Protein AF-A0A352DU84-F1 (afdb_monomer_lite)

Foldseek 3Di:
DDDDDDDDDDDPPPPPDPDDDPPVPPPPDDDDPPDDDDPDPDPDCPVVVVVVVVVVVVVVVVVCVVCVCVVQVADPPDPVSRCVRCVVVVVVVCVVVVVPDDDDDDPDDDPDPPPDDD

pLDDT: mean 80.29, std 19.19, range [34.03, 98.31]

Sequence (118 aa):
MSRWPVVLALGLVVCAGDLGAWVMRPAHGEQLPGTARIDWPEADLSQRLMDGAHRFIDRKIAESEAQRGRAWSRDFSTPEAYVRSVAPNRERFRTIIGAVDDRLPPAMERYGVDADLP

Structure (mmCIF, N/CA/C/O backbone):
data_AF-A0A352DU84-F1
#
_entry.id   AF-A0A352DU84-F1
#
loop_
_atom_site.group_PDB
_atom_site.id
_atom_site.type_symbol
_atom_site.label_atom_id
_atom_site.label_alt_id
_atom_site.label_comp_id
_atom_site.label_asym_id
_atom_site.label_entity_id
_atom_site.label_seq_id
_atom_site.pdbx_PDB_ins_code
_atom_site.Cartn_x
_atom_site.Cartn_y
_atom_site.Cartn_z
_atom_site.occupancy
_atom_site.B_iso_or_equiv
_atom_site.auth_seq_id
_atom_site.auth_comp_id
_atom_site.auth_asym_id
_atom_site.auth_atom_id
_atom_site.pdbx_PDB_model_num
ATOM 1 N N . MET A 1 1 ? 44.827 -41.821 -90.991 1.00 37.09 1 MET A N 1
ATOM 2 C CA . MET A 1 1 ? 45.644 -40.629 -91.313 1.00 37.09 1 MET A CA 1
ATOM 3 C C . MET A 1 1 ? 45.272 -39.528 -90.323 1.00 37.09 1 MET A C 1
ATOM 5 O O . MET A 1 1 ? 44.083 -39.351 -90.120 1.00 37.09 1 MET A O 1
ATOM 9 N N . SER A 1 2 ? 46.281 -38.903 -89.688 1.00 42.50 2 SER A N 1
ATOM 10 C CA . SER A 1 2 ? 46.248 -37.822 -88.662 1.00 42.50 2 SER A CA 1
ATOM 11 C C . SER A 1 2 ? 45.419 -38.085 -87.396 1.00 42.50 2 SER A C 1
ATOM 13 O O . SER A 1 2 ? 44.205 -38.124 -87.464 1.00 42.50 2 SER A O 1
ATOM 15 N N . ARG A 1 3 ? 45.926 -38.290 -86.172 1.00 45.81 3 ARG A N 1
ATOM 16 C CA . ARG A 1 3 ? 47.195 -37.979 -85.483 1.00 45.81 3 ARG A CA 1
ATOM 17 C C . ARG A 1 3 ? 47.524 -36.476 -85.301 1.00 45.81 3 ARG A C 1
ATOM 19 O O . ARG A 1 3 ? 48.098 -35.887 -86.204 1.00 45.81 3 ARG A O 1
ATOM 26 N N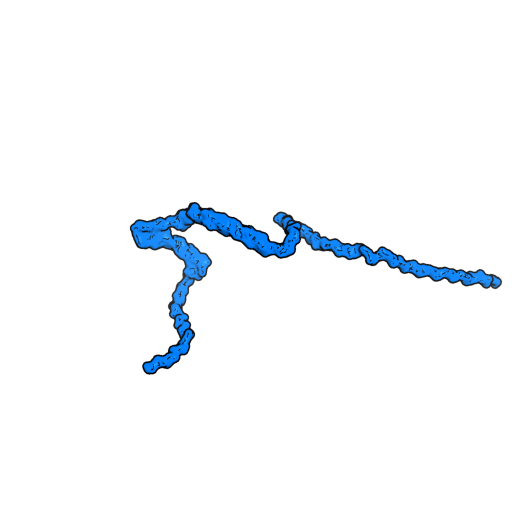 . TRP A 1 4 ? 47.279 -36.018 -84.050 1.00 34.03 4 TRP A N 1
ATOM 27 C CA . TRP A 1 4 ? 47.922 -34.964 -83.209 1.00 34.03 4 TRP A CA 1
ATOM 28 C C . TRP A 1 4 ? 47.078 -33.702 -82.905 1.00 34.03 4 TRP A C 1
ATOM 30 O O . TRP A 1 4 ? 46.317 -33.295 -83.776 1.00 34.03 4 TRP A O 1
ATOM 40 N N . PRO A 1 5 ? 47.275 -32.998 -81.759 1.00 56.53 5 PRO A N 1
ATOM 41 C CA . PRO A 1 5 ? 47.848 -33.402 -80.463 1.00 56.53 5 PRO A CA 1
ATOM 42 C C . PRO A 1 5 ? 47.052 -32.919 -79.219 1.00 56.53 5 PRO A C 1
ATOM 44 O O . PRO A 1 5 ? 46.147 -32.094 -79.274 1.00 56.53 5 PRO A O 1
ATOM 47 N N . VAL A 1 6 ? 47.475 -33.463 -78.076 1.00 50.97 6 VAL A N 1
ATOM 48 C CA . VAL A 1 6 ? 47.205 -33.053 -76.691 1.00 50.97 6 VAL A CA 1
ATOM 49 C C . VAL A 1 6 ? 47.368 -31.541 -76.484 1.00 50.97 6 VAL A C 1
ATOM 51 O O . VAL A 1 6 ? 48.425 -31.000 -76.798 1.00 50.97 6 VAL A O 1
ATOM 54 N N . VAL A 1 7 ? 46.387 -30.897 -75.841 1.00 52.25 7 VAL A N 1
ATOM 55 C CA . VAL A 1 7 ? 46.609 -29.679 -75.047 1.00 52.25 7 VAL A CA 1
ATOM 56 C C . VAL A 1 7 ? 45.924 -29.846 -73.692 1.00 52.25 7 VAL A C 1
ATOM 58 O O . VAL A 1 7 ? 44.704 -29.931 -73.582 1.00 52.25 7 VAL A O 1
ATOM 61 N N . LEU A 1 8 ? 46.769 -29.934 -72.669 1.00 43.09 8 LEU A N 1
ATOM 62 C CA . LEU A 1 8 ? 46.458 -29.764 -71.258 1.00 43.09 8 LEU A CA 1
ATOM 63 C C . LEU A 1 8 ? 45.923 -28.348 -71.007 1.00 43.09 8 LEU A C 1
ATOM 65 O O . LEU A 1 8 ? 46.601 -27.381 -71.339 1.00 43.09 8 LEU A O 1
ATOM 69 N N . ALA A 1 9 ? 44.786 -28.224 -70.327 1.00 38.41 9 ALA A N 1
ATOM 70 C CA . ALA A 1 9 ? 44.488 -27.044 -69.521 1.00 38.41 9 ALA A CA 1
ATOM 71 C C . ALA A 1 9 ? 43.588 -27.444 -68.348 1.00 38.41 9 ALA A C 1
ATOM 73 O O . ALA A 1 9 ? 42.365 -27.518 -68.435 1.00 38.41 9 ALA A O 1
ATOM 74 N N . LEU A 1 10 ? 44.272 -27.757 -67.253 1.00 45.09 10 LEU A N 1
ATOM 75 C CA . LEU A 1 10 ? 43.769 -27.809 -65.892 1.00 45.09 10 LEU A CA 1
ATOM 76 C C . LEU A 1 10 ? 43.044 -26.487 -65.573 1.00 45.09 10 LEU A C 1
ATOM 78 O O . LEU A 1 10 ? 43.623 -25.417 -65.744 1.00 45.09 10 LEU A O 1
ATOM 82 N N . GLY A 1 11 ? 41.802 -26.554 -65.101 1.00 38.47 11 GLY A N 1
ATOM 83 C CA . GLY A 1 11 ? 41.018 -25.367 -64.758 1.00 38.47 11 GLY A CA 1
ATOM 84 C C . GLY A 1 11 ? 39.901 -25.677 -63.770 1.00 38.47 11 GLY A C 1
ATOM 85 O O . GLY A 1 11 ? 38.736 -25.427 -64.053 1.00 38.47 11 GLY A O 1
ATOM 86 N N . LEU A 1 12 ? 40.249 -26.267 -62.624 1.00 41.47 12 LEU A N 1
ATOM 87 C CA . LEU A 1 12 ? 39.358 -26.376 -61.470 1.00 41.47 12 LEU A CA 1
ATOM 88 C C . LEU A 1 12 ? 39.179 -24.970 -60.868 1.00 41.47 12 LEU A C 1
ATOM 90 O O . LEU A 1 12 ? 39.981 -24.535 -60.044 1.00 41.47 12 LEU A O 1
ATOM 94 N N . VAL A 1 13 ? 38.146 -24.242 -61.295 1.00 47.47 13 VAL A N 1
ATOM 95 C CA . VAL A 1 13 ? 37.713 -23.010 -60.623 1.00 47.47 13 VAL A CA 1
ATOM 96 C C . VAL A 1 13 ? 36.929 -23.415 -59.376 1.00 47.47 13 VAL A C 1
ATOM 98 O O . VAL A 1 13 ? 35.725 -23.652 -59.419 1.00 47.47 13 VAL A O 1
ATOM 101 N N . VAL A 1 14 ? 37.634 -23.530 -58.252 1.00 49.56 14 VAL A N 1
ATOM 102 C CA . VAL A 1 14 ? 37.017 -23.446 -56.925 1.00 49.56 14 VAL A CA 1
ATOM 103 C C . VAL A 1 14 ? 36.780 -21.962 -56.666 1.00 49.56 14 VAL A C 1
ATOM 105 O O . VAL A 1 14 ? 37.717 -21.226 -56.362 1.00 49.56 14 VAL A O 1
ATOM 108 N N . CYS A 1 15 ? 35.535 -21.507 -56.808 1.00 38.09 15 CYS A N 1
ATOM 109 C CA . CYS A 1 15 ? 35.116 -20.206 -56.293 1.00 38.09 15 CYS A CA 1
ATOM 110 C C . CYS A 1 15 ? 35.135 -20.255 -54.758 1.00 38.09 15 CYS A C 1
ATOM 112 O O . CYS A 1 15 ? 34.126 -20.510 -54.107 1.00 38.09 15 CYS A O 1
ATOM 114 N N . ALA A 1 16 ? 36.309 -20.033 -54.172 1.00 55.62 16 ALA A N 1
ATOM 115 C CA . ALA A 1 16 ? 36.442 -19.622 -52.786 1.00 55.62 16 ALA A CA 1
ATOM 116 C C . ALA A 1 16 ? 36.051 -18.138 -52.702 1.00 55.62 16 ALA A C 1
ATOM 118 O O . ALA A 1 16 ? 36.860 -17.262 -52.997 1.00 55.62 16 ALA A O 1
ATOM 119 N N . GLY A 1 17 ? 34.791 -17.862 -52.359 1.00 49.97 17 GLY A N 1
ATOM 120 C CA . GLY A 1 17 ? 34.292 -16.489 -52.223 1.00 49.97 17 GLY A CA 1
ATOM 121 C C . GLY A 1 17 ? 33.110 -16.284 -51.274 1.00 49.97 17 GLY A C 1
ATOM 122 O O . GLY A 1 17 ? 32.776 -15.138 -51.010 1.00 49.97 17 GLY A O 1
ATOM 123 N N . ASP A 1 18 ? 32.518 -17.340 -50.707 1.00 55.88 18 ASP A N 1
ATOM 124 C CA . ASP A 1 18 ? 31.298 -17.236 -49.883 1.00 55.88 18 ASP A CA 1
ATOM 125 C C . ASP A 1 18 ? 31.523 -17.543 -48.393 1.00 55.88 18 ASP A C 1
ATOM 127 O O . ASP A 1 18 ? 30.712 -18.196 -47.741 1.00 55.88 18 ASP A O 1
ATOM 131 N N . LEU A 1 19 ? 32.630 -17.072 -47.811 1.00 54.81 19 LEU A N 1
ATOM 132 C CA . LEU A 1 19 ? 32.949 -17.315 -46.392 1.00 54.81 19 LEU A CA 1
ATOM 133 C C . LEU A 1 19 ? 33.097 -16.029 -45.566 1.00 54.81 19 LEU A C 1
ATOM 135 O O . LEU A 1 19 ? 33.913 -15.972 -44.651 1.00 54.81 19 LEU A O 1
ATOM 139 N N . GLY A 1 20 ? 32.325 -14.985 -45.880 1.00 52.00 20 GLY A N 1
ATOM 140 C CA . GLY A 1 20 ? 32.447 -13.689 -45.195 1.00 52.00 20 GLY A CA 1
ATOM 141 C C . GLY A 1 20 ? 31.163 -13.056 -44.662 1.00 52.00 20 GLY A C 1
ATOM 142 O O . GLY A 1 20 ? 31.250 -12.006 -44.036 1.00 52.00 20 GLY A O 1
ATOM 143 N N . ALA A 1 21 ? 29.979 -13.632 -44.901 1.00 54.12 21 ALA A N 1
ATOM 144 C CA . ALA A 1 21 ? 28.731 -12.926 -44.597 1.00 54.12 21 ALA A CA 1
ATOM 145 C C . ALA A 1 21 ? 27.557 -13.816 -44.164 1.00 54.12 21 ALA A C 1
ATOM 147 O O . ALA A 1 21 ? 26.400 -13.451 -44.368 1.00 54.12 21 ALA A O 1
ATOM 148 N N . TRP A 1 22 ? 27.815 -14.906 -43.435 1.00 52.53 22 TRP A N 1
ATOM 149 C CA . TRP A 1 22 ? 26.846 -15.326 -42.414 1.00 52.53 22 TRP A CA 1
ATOM 150 C C . TRP A 1 22 ? 26.925 -14.334 -41.252 1.00 52.53 22 TRP A C 1
ATOM 152 O O . TRP A 1 22 ? 27.356 -14.653 -40.147 1.00 52.53 22 TRP A O 1
ATOM 162 N N . VAL A 1 23 ? 26.533 -13.086 -41.517 1.00 58.88 23 VAL A N 1
ATOM 163 C CA . VAL A 1 23 ? 26.100 -12.191 -40.455 1.00 58.88 23 VAL A CA 1
ATOM 164 C C . VAL A 1 23 ? 24.919 -12.916 -39.832 1.00 58.88 23 VAL A C 1
ATOM 166 O O . VAL A 1 23 ? 23.863 -13.043 -40.452 1.00 58.88 23 VAL A O 1
ATOM 169 N N . MET A 1 24 ? 25.119 -13.452 -38.629 1.00 57.75 24 MET A N 1
ATOM 170 C CA . MET A 1 24 ? 24.029 -13.817 -37.737 1.00 57.75 24 MET A CA 1
ATOM 171 C C . MET A 1 24 ? 23.188 -12.557 -37.555 1.00 57.75 24 MET A C 1
ATOM 173 O O . MET A 1 24 ? 23.476 -11.708 -36.715 1.00 57.75 24 MET A O 1
ATOM 177 N N . ARG A 1 25 ? 22.184 -12.381 -38.416 1.00 56.03 25 ARG A N 1
ATOM 178 C CA . ARG A 1 25 ? 21.179 -11.348 -38.240 1.00 56.03 25 ARG A CA 1
ATOM 179 C C . ARG A 1 25 ? 20.387 -11.794 -37.019 1.00 56.03 25 ARG A C 1
ATOM 181 O O . ARG A 1 25 ? 19.778 -12.863 -37.093 1.00 56.03 25 ARG A O 1
ATOM 188 N N . PRO A 1 26 ? 20.421 -11.058 -35.895 1.00 62.03 26 PRO A N 1
ATOM 189 C CA . PRO A 1 26 ? 19.674 -11.470 -34.724 1.00 62.03 26 PRO A CA 1
ATOM 190 C C . PRO A 1 26 ? 18.207 -11.591 -35.136 1.00 62.03 26 PRO A C 1
ATOM 192 O O . PRO A 1 26 ? 17.616 -10.646 -35.664 1.00 62.03 26 PRO A O 1
ATOM 195 N N . ALA A 1 27 ? 17.649 -12.790 -34.974 1.00 60.28 27 ALA A N 1
ATOM 196 C CA . ALA A 1 27 ? 16.245 -13.045 -35.228 1.00 60.28 27 ALA A CA 1
ATOM 197 C C . ALA A 1 27 ? 15.447 -12.293 -34.161 1.00 60.28 27 ALA A C 1
ATOM 199 O O . ALA A 1 27 ? 15.221 -12.777 -33.055 1.00 60.28 27 ALA A O 1
ATOM 200 N N . HIS A 1 28 ? 15.074 -11.057 -34.466 1.00 66.19 28 HIS A N 1
ATOM 201 C CA . HIS A 1 28 ? 14.069 -10.352 -33.697 1.00 66.19 28 HIS A CA 1
ATOM 202 C C . HIS A 1 28 ? 12.728 -10.907 -34.162 1.00 66.19 28 HIS A C 1
ATOM 204 O O . HIS A 1 28 ? 12.288 -10.602 -35.268 1.00 66.19 28 HIS A O 1
ATOM 210 N N . GLY A 1 29 ? 12.149 -11.805 -33.358 1.00 70.25 29 GLY A N 1
ATOM 211 C CA . GLY A 1 29 ? 10.799 -12.311 -33.588 1.00 70.25 29 GLY A CA 1
ATOM 212 C C . GLY A 1 29 ? 9.810 -11.157 -33.765 1.00 70.25 29 GLY A C 1
ATOM 213 O O . GLY A 1 29 ? 10.040 -10.051 -33.267 1.00 70.25 29 GLY A O 1
ATOM 214 N N . GLU A 1 30 ? 8.739 -11.410 -34.511 1.00 77.56 30 GLU A N 1
ATOM 215 C CA . GLU A 1 30 ? 7.669 -10.440 -34.744 1.00 77.56 30 GLU A CA 1
ATOM 216 C C . GLU A 1 30 ? 7.163 -9.882 -33.401 1.00 77.56 30 GLU A C 1
ATOM 218 O O . GLU A 1 30 ? 6.914 -10.637 -32.458 1.00 77.56 30 GLU A O 1
ATOM 223 N N . GLN A 1 31 ? 7.099 -8.551 -33.275 1.00 82.94 31 GLN A N 1
ATOM 224 C CA . GLN A 1 31 ? 6.683 -7.902 -32.030 1.00 82.94 31 GLN A CA 1
ATOM 225 C C . GLN A 1 31 ? 5.230 -8.266 -31.722 1.00 82.94 31 GLN A C 1
ATOM 227 O O . GLN A 1 31 ? 4.362 -8.171 -32.589 1.00 82.94 31 GLN A O 1
ATOM 232 N N . LEU A 1 32 ? 4.953 -8.646 -30.473 1.00 87.38 32 LEU A N 1
ATOM 233 C CA . LEU A 1 32 ? 3.585 -8.919 -30.049 1.00 87.38 32 LEU A CA 1
ATOM 234 C C . LEU A 1 32 ? 2.770 -7.613 -30.070 1.00 87.38 32 LEU A C 1
ATOM 236 O O . LEU A 1 32 ? 3.281 -6.578 -29.619 1.00 87.38 32 LEU A O 1
ATOM 240 N N . PRO A 1 33 ? 1.507 -7.633 -30.539 1.00 90.50 33 PRO A N 1
ATOM 241 C CA . PRO A 1 33 ? 0.653 -6.452 -30.527 1.00 90.50 33 PRO A CA 1
ATOM 242 C C . PRO A 1 33 ? 0.574 -5.819 -29.132 1.00 90.50 33 PRO A C 1
ATOM 244 O O . PRO A 1 33 ? 0.330 -6.505 -28.141 1.00 90.50 33 PRO A O 1
ATOM 247 N N . GLY A 1 34 ? 0.785 -4.503 -29.051 1.00 91.12 34 GLY A N 1
ATOM 248 C CA . GLY A 1 34 ? 0.746 -3.760 -27.786 1.00 91.12 34 GLY A CA 1
ATOM 249 C C . GLY A 1 34 ? 2.007 -3.877 -26.922 1.00 91.12 34 GLY A C 1
ATOM 250 O O . GLY A 1 34 ? 1.990 -3.437 -25.775 1.00 91.12 34 GLY A O 1
ATOM 251 N N . THR A 1 35 ? 3.096 -4.442 -27.448 1.00 91.56 35 THR A N 1
ATOM 252 C CA . THR A 1 35 ? 4.389 -4.504 -26.752 1.00 91.56 35 THR A CA 1
ATOM 253 C C . THR A 1 35 ? 5.442 -3.646 -27.446 1.00 91.56 35 THR A C 1
ATOM 255 O O . THR A 1 35 ? 5.355 -3.380 -28.642 1.00 91.56 35 THR A O 1
ATOM 258 N N . ALA A 1 36 ? 6.442 -3.209 -26.683 1.00 88.69 36 ALA A N 1
ATOM 259 C CA . ALA A 1 36 ? 7.632 -2.554 -27.205 1.00 88.69 36 ALA A CA 1
ATOM 260 C C . ALA A 1 36 ? 8.860 -3.357 -26.785 1.00 88.69 36 ALA A C 1
ATOM 262 O O . ALA A 1 36 ? 8.916 -3.918 -25.687 1.00 88.69 36 ALA A O 1
ATOM 263 N N . ARG A 1 37 ? 9.857 -3.407 -27.665 1.00 85.75 37 ARG A N 1
ATOM 264 C CA . ARG A 1 37 ? 11.143 -4.008 -27.332 1.00 85.75 37 ARG A CA 1
ATOM 265 C C . ARG A 1 37 ? 11.836 -3.176 -26.250 1.00 85.75 37 ARG A C 1
ATOM 267 O O . ARG A 1 37 ? 11.879 -1.957 -26.353 1.00 85.75 37 ARG A O 1
ATOM 274 N N . ILE A 1 38 ? 12.427 -3.847 -25.263 1.00 88.12 38 ILE A N 1
ATOM 275 C CA . ILE A 1 38 ? 13.337 -3.210 -24.307 1.00 88.12 38 ILE A CA 1
ATOM 276 C C . ILE A 1 38 ? 14.674 -2.979 -25.022 1.00 88.12 38 ILE A C 1
ATOM 278 O O . ILE A 1 38 ? 15.329 -3.932 -25.445 1.00 88.12 38 ILE A O 1
ATOM 282 N N . ASP A 1 39 ? 15.042 -1.716 -25.201 1.00 86.94 39 ASP A N 1
ATOM 283 C CA . ASP A 1 39 ? 16.233 -1.242 -25.920 1.00 86.94 39 ASP A CA 1
ATOM 284 C C . ASP A 1 39 ? 17.247 -0.549 -24.994 1.00 86.94 39 ASP A C 1
ATOM 286 O O . ASP A 1 39 ? 18.117 0.199 -25.436 1.00 86.94 39 ASP A O 1
ATOM 290 N N . TRP A 1 40 ? 17.127 -0.794 -23.692 1.00 87.75 40 TRP A N 1
ATOM 291 C CA . TRP A 1 40 ? 17.934 -0.144 -22.669 1.00 87.75 40 TRP A CA 1
ATOM 292 C C . TRP A 1 40 ? 19.389 -0.636 -22.690 1.00 87.75 40 TRP A C 1
ATOM 294 O O . TRP A 1 40 ? 19.631 -1.807 -22.994 1.00 87.75 40 TRP A O 1
ATOM 304 N N . PRO A 1 41 ? 20.362 0.243 -22.383 1.00 87.12 41 PRO A N 1
ATOM 305 C CA . PRO A 1 41 ? 21.780 -0.089 -22.491 1.00 87.12 41 PRO A CA 1
ATOM 306 C C . PRO A 1 41 ? 22.252 -1.075 -21.414 1.00 87.12 41 PRO A C 1
ATOM 308 O O . PRO A 1 41 ? 23.245 -1.773 -21.621 1.00 87.12 41 PRO A O 1
ATOM 311 N N . GLU A 1 42 ? 21.570 -1.147 -20.270 1.00 87.44 42 GLU A N 1
ATOM 312 C CA . GLU A 1 42 ? 21.909 -2.063 -19.186 1.00 87.44 42 GLU A CA 1
ATOM 313 C C . GLU A 1 42 ? 21.392 -3.483 -19.460 1.00 87.44 42 GLU A C 1
ATOM 315 O O . GLU A 1 42 ? 20.210 -3.694 -19.730 1.00 87.44 42 GLU A O 1
ATOM 320 N N . ALA A 1 43 ? 22.269 -4.482 -19.320 1.00 80.38 43 ALA A N 1
ATOM 321 C CA . ALA A 1 43 ? 21.866 -5.888 -19.371 1.00 80.38 43 ALA A CA 1
ATOM 322 C C . ALA A 1 43 ? 21.171 -6.342 -18.073 1.00 80.38 43 ALA A C 1
ATOM 324 O O . ALA A 1 43 ? 20.265 -7.173 -18.114 1.00 80.38 43 ALA A O 1
ATOM 325 N N . ASP A 1 44 ? 21.584 -5.793 -16.926 1.00 92.00 44 ASP A N 1
ATOM 326 C CA . ASP A 1 44 ? 20.937 -6.033 -15.638 1.00 92.00 44 ASP A CA 1
ATOM 327 C C . ASP A 1 44 ? 19.923 -4.925 -15.334 1.00 92.00 44 ASP A C 1
ATOM 329 O O . ASP A 1 44 ? 20.274 -3.767 -15.110 1.00 92.00 44 ASP A O 1
ATOM 333 N N . LEU A 1 45 ? 18.647 -5.303 -15.306 1.00 92.44 45 LEU A N 1
ATOM 334 C CA . LEU A 1 45 ? 17.528 -4.398 -15.051 1.00 92.44 45 LEU A CA 1
ATOM 335 C C . LEU A 1 45 ? 17.101 -4.365 -13.577 1.00 92.44 45 LEU A C 1
ATOM 337 O O . LEU A 1 45 ? 16.164 -3.637 -13.235 1.00 92.44 45 LEU A O 1
ATOM 341 N N . SER A 1 46 ? 17.757 -5.140 -12.707 1.00 94.56 46 SER A N 1
ATOM 342 C CA . SER A 1 46 ? 17.371 -5.310 -11.302 1.00 94.56 46 SER A CA 1
ATOM 343 C C . SER A 1 46 ? 17.322 -3.979 -10.551 1.00 94.56 46 SER A C 1
ATOM 345 O O . SER A 1 46 ? 16.317 -3.677 -9.908 1.00 94.56 46 SER A O 1
ATOM 347 N N . GLN A 1 47 ? 18.351 -3.141 -10.704 1.00 93.88 47 GLN A N 1
ATOM 348 C CA . GLN A 1 47 ? 18.425 -1.830 -10.054 1.00 93.88 47 GLN A CA 1
ATOM 349 C C . GLN A 1 47 ? 17.289 -0.921 -10.508 1.00 93.88 47 GLN A C 1
ATOM 351 O O . GLN A 1 47 ? 16.564 -0.364 -9.688 1.00 93.88 47 GLN A O 1
ATOM 356 N N . ARG A 1 48 ? 17.046 -0.847 -11.819 1.00 93.06 48 ARG A N 1
ATOM 357 C CA . ARG A 1 48 ? 15.985 0.003 -12.362 1.00 93.06 48 ARG A CA 1
ATOM 358 C C . ARG A 1 48 ? 14.598 -0.435 -11.900 1.00 93.06 48 ARG A C 1
ATOM 360 O O . ARG A 1 48 ? 13.747 0.411 -11.609 1.00 93.06 48 ARG A O 1
ATOM 367 N N . LEU A 1 49 ? 14.367 -1.747 -11.839 1.00 94.31 49 LEU A N 1
ATOM 368 C CA . LEU A 1 49 ? 13.133 -2.311 -11.304 1.00 94.31 49 LEU A CA 1
ATOM 369 C C . LEU A 1 49 ? 12.963 -1.932 -9.830 1.00 94.31 49 LEU A C 1
ATOM 371 O O . LEU A 1 49 ? 11.891 -1.461 -9.449 1.00 94.31 49 LEU A O 1
ATOM 375 N N . MET A 1 50 ? 14.014 -2.089 -9.023 1.00 96.81 50 MET A N 1
ATOM 376 C CA . MET A 1 50 ? 13.981 -1.766 -7.597 1.00 96.81 50 MET A CA 1
ATOM 377 C C . MET A 1 50 ? 13.776 -0.272 -7.346 1.00 96.81 50 MET A C 1
ATOM 379 O O . MET A 1 50 ? 12.969 0.086 -6.490 1.00 96.81 50 MET A O 1
ATOM 383 N N . ASP A 1 51 ? 14.406 0.606 -8.121 1.00 96.75 51 ASP A N 1
ATOM 384 C CA . ASP A 1 51 ? 14.181 2.053 -8.041 1.00 96.75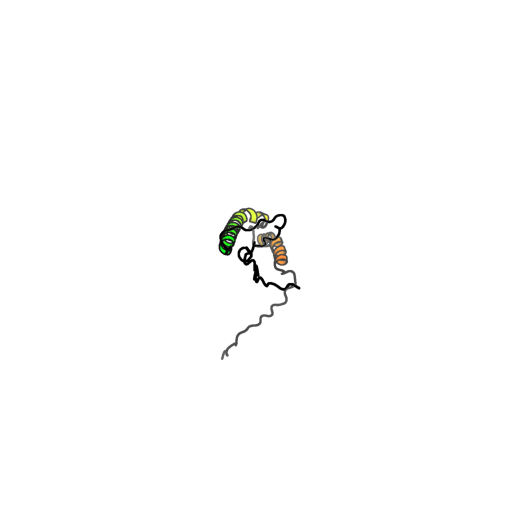 51 ASP A CA 1
ATOM 385 C C . ASP A 1 51 ? 12.728 2.415 -8.370 1.00 96.75 51 ASP A C 1
ATOM 387 O O . ASP A 1 51 ? 12.108 3.261 -7.720 1.00 96.75 51 ASP A O 1
ATOM 391 N N . GLY A 1 52 ? 12.163 1.773 -9.397 1.00 96.56 52 GLY A N 1
ATOM 392 C CA . GLY A 1 52 ? 10.756 1.925 -9.757 1.00 96.56 52 GLY A CA 1
ATOM 393 C C . GLY A 1 52 ? 9.820 1.443 -8.650 1.00 96.56 52 GLY A C 1
ATOM 394 O O . GLY A 1 52 ? 8.861 2.142 -8.316 1.00 96.56 52 GLY A O 1
ATOM 395 N N . ALA A 1 53 ? 10.119 0.285 -8.059 1.00 98.00 53 ALA A N 1
ATOM 396 C CA . ALA A 1 53 ? 9.352 -0.295 -6.965 1.00 98.00 53 ALA A CA 1
ATOM 397 C C . ALA A 1 53 ? 9.369 0.606 -5.722 1.00 98.00 53 ALA A C 1
ATOM 399 O O . ALA A 1 53 ? 8.299 0.897 -5.189 1.00 98.00 53 ALA A O 1
ATOM 400 N N . HIS A 1 54 ? 10.535 1.122 -5.317 1.00 98.31 54 HIS A N 1
ATOM 401 C CA . HIS A 1 54 ? 10.646 2.066 -4.199 1.00 98.31 54 HIS A CA 1
ATOM 402 C C . HIS A 1 54 ? 9.791 3.311 -4.434 1.00 98.31 54 HIS A C 1
ATOM 404 O O . HIS A 1 54 ? 8.884 3.582 -3.651 1.00 98.31 54 HIS A O 1
ATOM 410 N N . ARG A 1 55 ? 9.971 4.002 -5.572 1.00 98.31 55 ARG A N 1
ATOM 411 C CA . ARG A 1 55 ? 9.169 5.198 -5.896 1.00 98.31 55 ARG A CA 1
ATOM 412 C C . ARG A 1 55 ? 7.668 4.914 -5.907 1.00 98.31 55 ARG A C 1
ATOM 414 O O . ARG A 1 55 ? 6.867 5.758 -5.504 1.00 98.31 55 ARG A O 1
ATOM 421 N N . PHE A 1 56 ? 7.268 3.748 -6.413 1.00 97.81 56 PHE A N 1
ATOM 422 C CA . PHE A 1 56 ? 5.869 3.342 -6.416 1.00 97.81 56 PHE A CA 1
ATOM 423 C C . PHE A 1 56 ? 5.333 3.153 -4.992 1.00 97.81 56 PHE A C 1
ATOM 425 O O . PHE A 1 56 ? 4.267 3.686 -4.678 1.00 97.81 56 PHE A O 1
ATOM 432 N N . ILE A 1 57 ? 6.059 2.421 -4.145 1.00 97.69 57 ILE A N 1
ATOM 433 C CA . ILE A 1 57 ? 5.655 2.139 -2.766 1.00 97.69 57 ILE A CA 1
ATOM 434 C C . ILE A 1 57 ? 5.635 3.414 -1.924 1.00 97.69 57 ILE A C 1
ATOM 436 O O . ILE A 1 57 ? 4.633 3.647 -1.253 1.00 97.69 57 ILE A O 1
ATOM 440 N N . ASP A 1 58 ? 6.641 4.279 -2.027 1.00 97.81 58 ASP A N 1
ATOM 441 C CA . ASP A 1 58 ? 6.684 5.556 -1.302 1.00 97.81 58 ASP A CA 1
ATOM 442 C C . ASP A 1 58 ? 5.457 6.414 -1.612 1.00 97.81 58 ASP A C 1
ATOM 444 O O . ASP A 1 58 ? 4.766 6.904 -0.714 1.00 97.81 58 ASP A O 1
ATOM 448 N N . ARG A 1 59 ? 5.105 6.519 -2.899 1.00 97.81 59 ARG A N 1
ATOM 449 C CA . ARG A 1 59 ? 3.884 7.208 -3.320 1.00 97.81 59 ARG A CA 1
ATOM 450 C C . ARG A 1 59 ? 2.633 6.550 -2.738 1.00 97.81 59 ARG A C 1
ATOM 452 O O . ARG A 1 59 ? 1.734 7.252 -2.285 1.00 97.81 59 ARG A O 1
ATOM 459 N N . LYS A 1 60 ? 2.552 5.217 -2.739 1.00 96.50 60 LYS A N 1
ATOM 460 C CA . LYS A 1 60 ? 1.399 4.493 -2.180 1.00 96.50 60 LYS A CA 1
ATOM 461 C C . LYS A 1 60 ? 1.278 4.653 -0.667 1.00 96.50 60 LYS A C 1
ATOM 463 O O . LYS A 1 60 ? 0.157 4.740 -0.170 1.00 96.50 60 LYS A O 1
ATOM 468 N N . ILE A 1 61 ? 2.396 4.730 0.049 1.00 95.81 61 ILE A N 1
ATOM 469 C CA . ILE A 1 61 ? 2.428 5.016 1.485 1.00 95.81 61 ILE A CA 1
ATOM 470 C C . ILE A 1 61 ? 1.892 6.426 1.742 1.00 95.81 61 ILE A C 1
ATOM 472 O O . ILE A 1 61 ? 0.972 6.571 2.545 1.00 95.81 61 ILE A O 1
ATOM 476 N N . ALA A 1 62 ? 2.375 7.433 1.009 1.00 95.94 62 ALA A N 1
ATOM 477 C CA . ALA A 1 62 ? 1.882 8.807 1.133 1.00 95.94 62 ALA A CA 1
ATOM 478 C C . ALA A 1 62 ? 0.379 8.922 0.802 1.00 95.94 62 ALA A C 1
ATOM 480 O O . ALA A 1 62 ? -0.390 9.538 1.536 1.00 95.94 62 ALA A O 1
ATOM 481 N N . GLU A 1 63 ? -0.077 8.263 -0.268 1.00 95.38 63 GLU A N 1
ATOM 482 C CA . GLU A 1 63 ? -1.495 8.204 -0.655 1.00 95.38 63 GLU A CA 1
ATOM 483 C C . GLU A 1 63 ? -2.378 7.485 0.394 1.00 95.38 63 GLU A C 1
ATOM 485 O O . GLU A 1 63 ? -3.581 7.754 0.484 1.00 95.38 63 GLU A O 1
ATOM 490 N N . SER A 1 64 ? -1.807 6.564 1.181 1.00 94.12 64 SER A N 1
ATOM 491 C CA . SER A 1 64 ? -2.537 5.710 2.129 1.00 94.12 64 SER A CA 1
ATOM 492 C C . SER A 1 64 ? -3.224 6.506 3.233 1.00 94.12 64 SER A C 1
ATOM 494 O O . SER A 1 64 ? -4.343 6.166 3.615 1.00 94.12 64 SER A O 1
ATOM 496 N N . GLU A 1 65 ? -2.606 7.575 3.738 1.00 90.19 65 GLU A N 1
ATOM 497 C CA . GLU A 1 65 ? -3.159 8.371 4.841 1.00 90.19 65 GLU A CA 1
ATOM 498 C C . GLU A 1 65 ? -4.533 8.952 4.493 1.00 90.19 65 GLU A C 1
ATOM 500 O O . GLU A 1 65 ? -5.508 8.730 5.216 1.00 90.19 65 GLU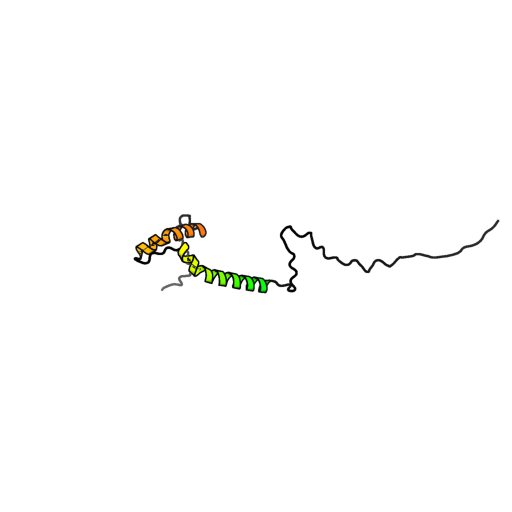 A O 1
ATOM 505 N N . ALA A 1 66 ? -4.635 9.599 3.330 1.00 90.69 66 ALA A N 1
ATOM 506 C CA . ALA A 1 66 ? -5.878 10.186 2.839 1.00 90.69 66 ALA A CA 1
ATOM 507 C C . ALA A 1 66 ? -6.937 9.126 2.484 1.00 90.69 66 ALA A C 1
ATOM 509 O O . ALA A 1 66 ? -8.141 9.372 2.584 1.00 90.69 66 ALA A O 1
ATOM 510 N N . GLN A 1 67 ? -6.511 7.934 2.058 1.00 91.25 67 GLN A N 1
ATOM 511 C CA . GLN A 1 67 ? -7.423 6.875 1.622 1.00 91.25 67 GLN A CA 1
ATOM 512 C C . GLN A 1 67 ? -7.909 5.989 2.773 1.00 91.25 67 GLN A C 1
ATOM 514 O O . GLN A 1 67 ? -9.013 5.443 2.693 1.00 91.25 67 GLN A O 1
ATOM 519 N N . ARG A 1 68 ? -7.137 5.863 3.862 1.00 89.06 68 ARG A N 1
ATOM 520 C CA . ARG A 1 68 ? -7.422 4.932 4.966 1.00 89.06 68 ARG A CA 1
ATOM 521 C C . ARG A 1 68 ? -8.795 5.169 5.583 1.00 89.06 68 ARG A C 1
ATOM 523 O O . ARG A 1 68 ? -9.492 4.200 5.872 1.00 89.06 68 ARG A O 1
ATOM 530 N N . GLY A 1 69 ? -9.205 6.431 5.729 1.00 87.56 69 GLY A N 1
ATOM 531 C CA . GLY A 1 69 ? -10.509 6.797 6.295 1.00 87.56 69 GLY A CA 1
ATOM 532 C C . GLY A 1 69 ? -11.703 6.203 5.540 1.00 87.56 69 GLY A C 1
ATOM 533 O O . GLY A 1 69 ? -12.708 5.881 6.162 1.00 87.56 69 GLY A O 1
ATOM 534 N N . ARG A 1 70 ? -11.571 5.956 4.227 1.00 88.25 70 ARG A N 1
ATOM 535 C CA . ARG A 1 70 ? -12.634 5.348 3.403 1.00 88.25 70 ARG A CA 1
ATOM 536 C C . ARG A 1 70 ? -12.904 3.891 3.770 1.00 88.25 70 ARG A C 1
ATOM 538 O O . ARG A 1 70 ? -14.028 3.427 3.639 1.00 88.25 70 ARG A O 1
ATOM 545 N N . ALA A 1 71 ? -11.867 3.174 4.195 1.00 85.31 71 ALA A N 1
ATOM 546 C CA . ALA A 1 71 ? -11.958 1.767 4.563 1.00 85.31 71 ALA A CA 1
ATOM 547 C C . ALA A 1 71 ? -12.045 1.558 6.082 1.00 85.31 71 ALA A C 1
ATOM 549 O O . ALA A 1 71 ? -12.479 0.502 6.518 1.00 85.31 71 ALA A O 1
ATOM 550 N N . TRP A 1 72 ? -11.638 2.533 6.901 1.00 90.31 72 TRP A N 1
ATOM 551 C CA . TRP A 1 72 ? -11.516 2.395 8.357 1.00 90.31 72 TRP A CA 1
ATOM 552 C C . TRP A 1 72 ? -12.300 3.473 9.114 1.00 90.31 72 TRP A C 1
ATOM 554 O O . TRP A 1 72 ? -11.709 4.395 9.685 1.00 90.31 72 TRP A O 1
ATOM 564 N N . SER A 1 73 ? -13.624 3.308 9.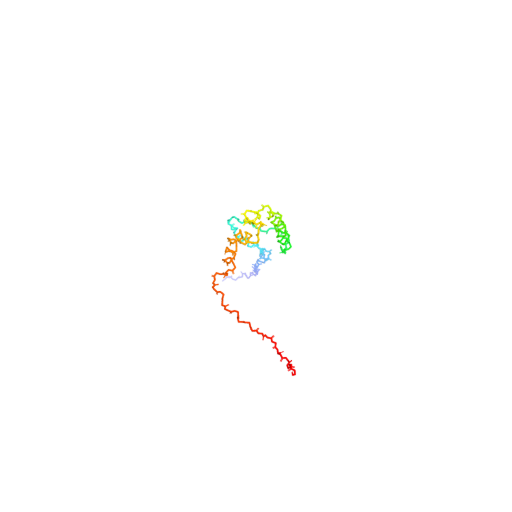176 1.00 89.81 73 SER A N 1
ATOM 565 C CA . SER A 1 73 ? -14.537 4.153 9.961 1.00 89.81 73 SER A CA 1
ATOM 566 C C . SER A 1 73 ? -14.486 3.812 11.456 1.00 89.81 73 SER A C 1
ATOM 568 O O . SER A 1 73 ? -15.443 3.289 12.014 1.00 89.81 73 SER A O 1
ATOM 570 N N . ARG A 1 74 ? -13.337 4.055 12.090 1.00 93.25 74 ARG A N 1
ATOM 571 C CA . ARG A 1 74 ? -13.069 3.698 13.491 1.00 93.25 74 ARG A CA 1
ATOM 572 C C . ARG A 1 74 ? -13.776 4.653 14.449 1.00 93.25 74 ARG A C 1
ATOM 574 O O . ARG A 1 74 ? -13.541 5.857 14.389 1.00 93.25 74 ARG A O 1
ATOM 581 N N . ASP A 1 75 ? -14.570 4.097 15.353 1.00 95.81 75 ASP A N 1
ATOM 582 C CA . ASP A 1 75 ? -15.164 4.826 16.471 1.00 95.81 75 ASP A CA 1
ATOM 583 C C . ASP A 1 75 ? -14.260 4.689 17.703 1.00 95.81 75 ASP A C 1
ATOM 585 O O . ASP A 1 75 ? -13.976 3.580 18.146 1.00 95.81 75 ASP A O 1
ATOM 589 N N . PHE A 1 76 ? -13.771 5.809 18.233 1.00 96.25 76 PHE A N 1
ATOM 590 C CA . PHE A 1 76 ? -12.869 5.842 19.391 1.00 96.25 76 PHE A CA 1
ATOM 591 C C . PHE A 1 76 ? -13.563 6.267 20.693 1.00 96.25 76 PHE A C 1
ATOM 593 O O . PHE A 1 76 ? -12.881 6.521 21.682 1.00 96.25 76 PHE A O 1
ATOM 600 N N . SER A 1 77 ? -14.895 6.367 20.708 1.00 97.56 77 SER A N 1
ATOM 601 C CA . SER A 1 77 ? -15.656 6.806 21.886 1.00 97.56 77 SER A CA 1
ATOM 602 C C . SER A 1 77 ? -15.541 5.837 23.066 1.00 97.56 77 SER A C 1
ATOM 604 O O . SER A 1 77 ? -15.352 6.277 24.198 1.00 97.56 77 SER A O 1
ATOM 606 N N . THR A 1 78 ? -15.609 4.526 22.810 1.00 98.00 78 THR A N 1
ATOM 607 C CA . THR A 1 78 ? -15.390 3.468 23.808 1.00 98.00 78 THR A CA 1
ATOM 608 C C . THR A 1 78 ? -14.693 2.253 23.179 1.00 98.00 78 THR A C 1
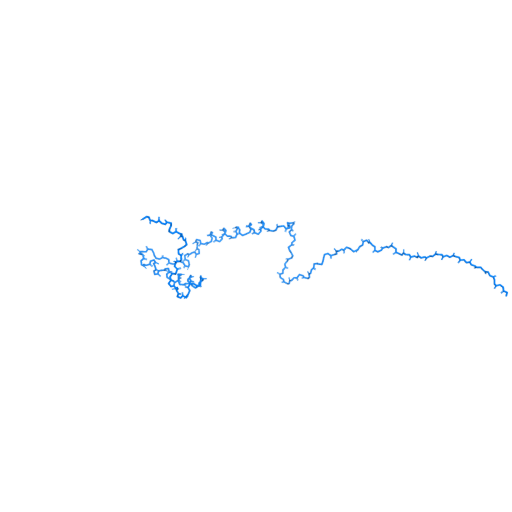ATOM 610 O O . THR A 1 78 ? -14.723 2.087 21.953 1.00 98.00 78 THR A O 1
ATOM 613 N N . PRO A 1 79 ? -14.092 1.359 23.986 1.00 97.56 79 PRO A N 1
ATOM 614 C CA . PRO A 1 79 ? -13.526 0.106 23.483 1.00 97.56 79 PRO A CA 1
ATOM 615 C C . PRO A 1 79 ? -14.534 -0.749 22.694 1.00 97.56 79 PRO A C 1
ATOM 617 O O . PRO A 1 79 ? -14.206 -1.291 21.637 1.00 97.56 79 PRO A O 1
ATOM 620 N N . GLU A 1 80 ? -15.778 -0.841 23.160 1.00 97.81 80 GLU A N 1
ATOM 621 C CA . GLU A 1 80 ? -16.843 -1.626 22.525 1.00 97.81 80 GLU A CA 1
ATOM 622 C C . GLU A 1 80 ? -17.272 -1.012 21.189 1.00 97.81 80 GLU A C 1
ATOM 624 O O . GLU A 1 80 ? -17.508 -1.737 20.214 1.00 97.81 80 GLU A O 1
ATOM 629 N N . ALA A 1 81 ? -17.352 0.321 21.127 1.00 97.88 81 ALA A N 1
ATOM 630 C CA . ALA A 1 81 ? -17.648 1.051 19.901 1.00 97.88 81 ALA A CA 1
ATOM 631 C C . ALA A 1 81 ? -16.547 0.829 18.854 1.00 97.88 81 ALA A C 1
ATOM 633 O O . ALA A 1 81 ? -16.846 0.506 17.699 1.00 97.88 81 ALA A O 1
ATOM 634 N N . TYR A 1 82 ? -15.278 0.860 19.272 1.00 97.06 82 TYR A N 1
ATOM 635 C CA . TYR A 1 82 ? -14.143 0.557 18.402 1.00 97.06 82 TYR A CA 1
ATOM 636 C C . TYR A 1 82 ? -14.240 -0.846 17.810 1.00 97.06 82 TYR A C 1
ATOM 638 O O . TYR A 1 82 ? -14.183 -1.000 16.587 1.00 97.06 82 TYR A O 1
ATOM 646 N N . VAL A 1 83 ? -14.446 -1.866 18.650 1.00 96.81 83 VAL A N 1
ATOM 647 C CA . VAL A 1 83 ? -14.573 -3.265 18.208 1.00 96.81 83 VAL A CA 1
ATOM 648 C C . VAL A 1 83 ? -15.684 -3.415 17.170 1.00 96.81 83 VAL A C 1
ATOM 650 O O . VAL A 1 83 ? -15.468 -4.047 16.133 1.00 96.81 83 VAL A O 1
ATOM 653 N N . ARG A 1 84 ? -16.842 -2.792 17.409 1.00 96.75 84 ARG A N 1
ATOM 654 C CA . ARG A 1 84 ? -17.980 -2.818 16.481 1.00 96.75 84 ARG A CA 1
ATOM 655 C C . ARG A 1 84 ? -17.655 -2.126 15.160 1.00 96.75 84 ARG A C 1
ATOM 657 O O . ARG A 1 84 ? -17.936 -2.677 14.100 1.00 96.75 84 ARG A O 1
ATOM 664 N N . SER A 1 85 ? -17.023 -0.958 15.224 1.00 96.44 85 SER A N 1
ATOM 665 C CA . SER A 1 85 ? -16.696 -0.143 14.051 1.00 96.44 85 SER A CA 1
ATOM 666 C C . SER A 1 85 ? -15.733 -0.835 13.076 1.00 96.44 85 SER A C 1
ATOM 668 O O . SER A 1 85 ? -15.834 -0.654 11.864 1.00 96.44 85 SER A O 1
ATOM 670 N N . VAL A 1 86 ? -14.828 -1.685 13.580 1.00 95.81 86 VAL A N 1
ATOM 671 C CA . VAL A 1 86 ? -13.845 -2.413 12.755 1.00 95.81 86 VAL A CA 1
ATOM 672 C C . VAL A 1 86 ? -14.276 -3.834 12.381 1.00 95.81 86 VAL A C 1
ATOM 674 O O . VAL A 1 86 ? -13.564 -4.498 11.624 1.00 95.81 86 VAL A O 1
ATOM 677 N N . ALA A 1 87 ? -15.407 -4.326 12.896 1.00 95.69 87 ALA A N 1
ATOM 678 C CA . ALA A 1 87 ? -15.860 -5.700 12.680 1.00 95.69 87 ALA A CA 1
ATOM 679 C C . ALA A 1 87 ? -15.976 -6.094 11.188 1.00 95.69 87 ALA A C 1
ATOM 681 O O . ALA A 1 87 ? -15.468 -7.164 10.842 1.00 95.69 87 ALA A O 1
ATOM 682 N N . PRO A 1 88 ? -16.506 -5.247 10.277 1.00 94.31 88 PRO A N 1
ATOM 683 C CA . PRO A 1 88 ? -16.579 -5.588 8.851 1.00 94.31 88 PRO A CA 1
ATOM 684 C C . PRO A 1 88 ? -15.202 -5.818 8.213 1.00 94.31 88 PRO A C 1
ATOM 686 O O . PRO A 1 88 ? -15.019 -6.735 7.414 1.00 94.31 88 PRO A O 1
ATOM 689 N N . ASN A 1 89 ? -14.202 -5.022 8.604 1.00 95.19 89 ASN A N 1
ATOM 690 C CA . ASN A 1 89 ? -12.835 -5.178 8.106 1.00 95.19 89 ASN A CA 1
ATOM 691 C C . ASN A 1 89 ? -12.186 -6.457 8.623 1.00 95.19 89 ASN A C 1
ATOM 693 O O . ASN A 1 89 ? -11.451 -7.104 7.882 1.00 95.19 89 ASN A O 1
ATOM 697 N N . ARG A 1 90 ? -12.453 -6.828 9.881 1.00 94.00 90 ARG A N 1
ATOM 698 C CA . ARG A 1 90 ? -11.957 -8.085 10.457 1.00 94.00 90 ARG A CA 1
ATOM 699 C C . ARG A 1 90 ? -12.533 -9.289 9.728 1.00 94.00 90 ARG A C 1
ATOM 701 O O . ARG A 1 90 ? -11.787 -10.219 9.449 1.00 94.00 90 ARG A O 1
ATOM 708 N N . GLU A 1 91 ? -13.814 -9.239 9.385 1.00 94.19 91 GLU A N 1
ATOM 709 C CA . GLU A 1 91 ? -14.466 -10.316 8.647 1.00 94.19 91 GLU A CA 1
ATOM 710 C C . GLU A 1 91 ? -13.887 -10.467 7.242 1.00 94.19 91 GLU A C 1
ATOM 712 O O . GLU A 1 91 ? -13.408 -11.534 6.871 1.00 94.19 91 GLU A O 1
ATOM 717 N N . ARG A 1 92 ? -13.779 -9.361 6.501 1.00 95.00 92 ARG A N 1
ATOM 718 C CA . ARG A 1 92 ? -13.123 -9.375 5.189 1.00 95.00 92 ARG A CA 1
ATOM 719 C C . ARG A 1 92 ? -11.673 -9.862 5.273 1.00 95.00 92 ARG A C 1
ATOM 721 O O . ARG A 1 92 ? -11.212 -10.579 4.389 1.00 95.00 92 ARG A O 1
ATOM 728 N N . PHE A 1 93 ? -10.944 -9.462 6.315 1.00 95.19 93 PHE A N 1
ATOM 729 C CA . PHE A 1 93 ? -9.564 -9.889 6.519 1.00 95.19 93 PHE A CA 1
ATOM 730 C C . PHE A 1 93 ? -9.463 -11.398 6.748 1.00 95.19 93 PHE A C 1
ATOM 732 O O . PHE A 1 93 ? -8.585 -12.009 6.146 1.00 95.19 93 PHE A O 1
ATOM 739 N N . ARG A 1 94 ? -10.376 -12.005 7.524 1.00 94.88 94 ARG A N 1
ATOM 740 C CA . ARG A 1 94 ? -10.446 -13.467 7.698 1.00 94.88 94 ARG A CA 1
ATOM 741 C C . ARG A 1 94 ? -10.533 -14.186 6.359 1.00 94.88 94 ARG A C 1
ATOM 743 O O . ARG A 1 94 ? -9.744 -15.093 6.120 1.00 94.88 94 ARG A O 1
ATOM 750 N N . THR A 1 95 ? -11.408 -13.728 5.464 1.00 95.88 95 THR A N 1
ATOM 751 C CA . THR A 1 95 ? -11.518 -14.294 4.113 1.00 95.88 95 THR A CA 1
ATOM 752 C C . THR A 1 95 ? -10.216 -14.163 3.322 1.00 95.88 95 THR A C 1
ATOM 754 O O . THR A 1 95 ? -9.770 -15.132 2.718 1.00 95.88 95 THR A O 1
ATOM 757 N N . ILE A 1 96 ? -9.576 -12.988 3.347 1.00 96.31 96 ILE A N 1
ATOM 758 C CA . ILE A 1 96 ? -8.338 -12.726 2.587 1.00 96.31 96 ILE A CA 1
ATOM 759 C C . ILE A 1 96 ? -7.193 -13.644 3.026 1.00 96.31 96 ILE A C 1
ATOM 761 O O . ILE A 1 96 ? -6.432 -14.108 2.182 1.00 96.31 96 ILE A O 1
ATOM 765 N N . ILE A 1 97 ? -7.061 -13.902 4.328 1.00 96.06 97 ILE A N 1
ATOM 766 C CA . ILE A 1 97 ? -5.988 -14.753 4.863 1.00 96.06 97 ILE A CA 1
ATOM 767 C C . ILE A 1 97 ? -6.353 -16.243 4.897 1.00 96.06 97 ILE A C 1
ATOM 769 O O . ILE A 1 97 ? -5.573 -17.038 5.412 1.00 96.06 97 ILE A O 1
ATOM 773 N N . GLY A 1 98 ? -7.537 -16.621 4.407 1.00 95.31 98 GLY A N 1
ATOM 774 C CA . GLY A 1 98 ? -8.024 -18.002 4.451 1.00 95.31 98 GLY A CA 1
ATOM 775 C C . GLY A 1 98 ? -8.435 -18.493 5.845 1.00 95.31 98 GLY A C 1
ATOM 776 O O . GLY A 1 98 ? -8.595 -19.689 6.044 1.00 95.31 98 GLY A O 1
ATOM 777 N N . ALA A 1 99 ? -8.637 -17.601 6.817 1.00 93.56 99 ALA A N 1
ATOM 778 C CA . ALA A 1 99 ? -9.115 -17.938 8.162 1.00 93.56 99 ALA A CA 1
ATOM 779 C C . ALA A 1 99 ? -10.653 -18.012 8.214 1.00 93.56 99 ALA A C 1
ATOM 781 O O . ALA A 1 99 ? -11.283 -17.347 9.039 1.00 93.56 99 ALA A O 1
ATOM 782 N N . VAL A 1 100 ? -11.241 -18.756 7.278 1.00 92.56 100 VAL A N 1
ATOM 783 C CA . VAL A 1 100 ? -12.697 -18.941 7.140 1.00 92.56 100 VAL A CA 1
ATOM 784 C C . VAL A 1 100 ? -13.191 -20.229 7.788 1.00 92.56 100 VAL A C 1
ATOM 786 O O . VAL A 1 100 ? -14.344 -20.291 8.199 1.00 92.56 100 VAL A O 1
ATOM 789 N N . ASP A 1 101 ? -12.314 -21.224 7.897 1.00 91.50 101 ASP A N 1
ATOM 790 C CA . ASP A 1 101 ? -12.625 -22.513 8.499 1.00 91.50 101 ASP A CA 1
ATOM 791 C C . ASP A 1 101 ? -12.434 -22.479 10.017 1.00 91.50 101 ASP A C 1
ATOM 793 O O . ASP A 1 101 ? -11.633 -21.702 10.557 1.00 91.50 101 ASP A O 1
ATOM 797 N N . ASP A 1 102 ? -13.148 -23.366 10.710 1.00 90.12 102 ASP A N 1
ATOM 798 C CA . ASP A 1 102 ? -12.994 -23.535 12.147 1.00 90.12 102 ASP A CA 1
ATOM 799 C C . ASP A 1 102 ? -11.556 -23.917 12.492 1.00 90.12 102 ASP A C 1
ATOM 801 O O . ASP A 1 102 ? -10.955 -24.850 11.949 1.00 90.12 102 ASP A O 1
ATOM 805 N N . ARG A 1 103 ? -10.991 -23.185 13.451 1.00 84.69 103 ARG A N 1
ATOM 806 C CA . ARG A 1 103 ? -9.655 -23.479 13.947 1.00 84.69 103 ARG A CA 1
ATOM 807 C C . ARG A 1 103 ? -9.710 -24.773 14.758 1.00 84.69 103 ARG A C 1
ATOM 809 O O . ARG A 1 103 ? -10.386 -24.829 15.783 1.00 84.69 103 ARG A O 1
ATOM 816 N N . LEU A 1 104 ? -8.937 -25.778 14.350 1.00 88.56 104 LEU A N 1
ATOM 817 C CA . LEU A 1 104 ? -8.692 -26.951 15.188 1.00 88.56 104 LEU A CA 1
ATOM 818 C C . LEU A 1 104 ? -8.075 -26.521 16.532 1.00 88.56 104 LEU A C 1
ATOM 820 O O . LEU A 1 104 ? -7.318 -25.539 16.575 1.00 88.56 104 LEU A O 1
ATOM 824 N N . PRO A 1 105 ? -8.376 -27.230 17.635 1.00 88.50 105 PRO A N 1
ATOM 825 C CA . PRO A 1 105 ? -7.746 -26.952 18.917 1.00 88.50 105 PRO A CA 1
ATOM 826 C C . PRO A 1 105 ? -6.218 -26.970 18.756 1.00 88.50 105 PRO A C 1
ATOM 828 O O . PRO A 1 105 ? -5.688 -27.819 18.033 1.00 88.50 105 PRO A O 1
ATOM 831 N N . PRO A 1 106 ? -5.494 -26.023 19.376 1.00 85.44 106 PRO A N 1
ATOM 832 C CA . PRO A 1 106 ? -4.049 -25.952 19.227 1.00 85.44 106 PRO A CA 1
ATOM 833 C C . PRO A 1 106 ? -3.404 -27.231 19.777 1.00 85.44 106 PRO A C 1
ATOM 835 O O . PRO A 1 106 ? -3.454 -27.484 20.977 1.00 85.44 106 PRO A O 1
ATOM 838 N N . ALA A 1 107 ? -2.771 -28.014 18.906 1.00 84.25 107 ALA A N 1
ATOM 839 C CA . ALA A 1 107 ? -1.873 -29.096 19.293 1.00 84.25 107 ALA A CA 1
ATOM 840 C C . ALA A 1 107 ? -0.461 -28.512 19.417 1.00 84.25 107 ALA A C 1
ATOM 842 O O . ALA A 1 107 ? 0.275 -28.406 18.439 1.00 84.25 107 ALA A O 1
ATOM 843 N N . MET A 1 108 ? -0.124 -28.015 20.608 1.00 83.31 108 MET A N 1
ATOM 844 C CA . MET A 1 108 ? 1.206 -27.475 20.869 1.00 83.31 108 MET A CA 1
ATOM 845 C C . MET A 1 108 ? 2.167 -28.628 21.159 1.00 83.31 108 MET A C 1
ATOM 847 O O . MET A 1 108 ? 2.180 -29.163 22.264 1.00 83.31 108 MET A O 1
ATOM 851 N N . GLU A 1 109 ? 2.983 -28.999 20.178 1.00 82.94 109 GLU A N 1
ATOM 852 C CA . GLU A 1 109 ? 4.128 -29.874 20.417 1.00 82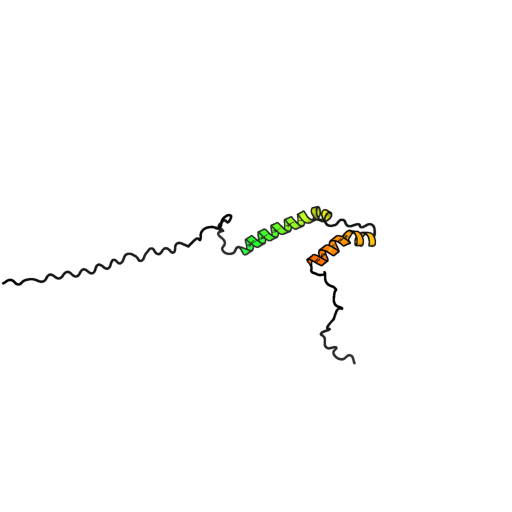.94 109 GLU A CA 1
ATOM 853 C C . GLU A 1 109 ? 5.276 -29.046 20.997 1.00 82.94 109 GLU A C 1
ATOM 855 O O . GLU A 1 109 ? 5.788 -28.114 20.373 1.00 82.94 109 GLU A O 1
ATOM 860 N N . ARG A 1 110 ? 5.666 -29.363 22.233 1.00 80.12 110 ARG A N 1
ATOM 861 C CA . ARG A 1 110 ? 6.832 -28.760 22.875 1.00 80.12 110 ARG A CA 1
ATOM 862 C C . ARG A 1 110 ? 8.053 -29.612 22.552 1.00 80.12 110 ARG A C 1
ATOM 864 O O . ARG A 1 110 ? 8.215 -30.696 23.099 1.00 80.12 110 ARG A O 1
ATOM 871 N N . TYR A 1 111 ? 8.926 -29.102 21.691 1.00 75.81 111 TYR A N 1
ATOM 872 C CA . TYR A 1 111 ? 10.244 -29.688 21.474 1.00 75.81 111 TYR A CA 1
ATOM 873 C C . TYR A 1 111 ? 11.241 -29.088 22.463 1.00 75.81 111 TYR A C 1
ATOM 875 O O . TYR A 1 111 ? 11.655 -27.937 22.346 1.00 75.81 111 TYR A O 1
ATOM 883 N N . GLY A 1 112 ? 11.599 -29.887 23.459 1.00 77.56 112 GLY A N 1
ATOM 884 C CA . GLY A 1 112 ? 12.619 -29.584 24.448 1.00 77.56 112 GLY A CA 1
ATOM 885 C C . GLY A 1 112 ? 12.734 -30.769 25.390 1.00 77.56 112 GLY A C 1
ATOM 886 O O . GLY A 1 112 ? 11.723 -31.246 25.897 1.00 77.56 112 GLY A O 1
ATOM 887 N N . VAL A 1 113 ? 13.952 -31.270 25.587 1.00 69.12 113 VAL A N 1
ATOM 888 C CA . VAL A 1 113 ? 14.226 -32.197 26.682 1.00 69.12 113 VAL A CA 1
ATOM 889 C C . VAL A 1 113 ? 14.049 -31.361 27.942 1.00 69.12 113 VAL A C 1
ATOM 891 O O . VAL A 1 113 ? 14.819 -30.424 28.159 1.00 69.12 113 VAL A O 1
ATOM 894 N N . ASP A 1 114 ? 13.018 -31.639 28.736 1.00 67.38 114 ASP A N 1
ATOM 895 C CA . ASP A 1 114 ? 13.058 -31.259 30.142 1.00 67.38 114 ASP A CA 1
ATOM 896 C C . ASP A 1 114 ? 14.220 -32.066 30.723 1.00 67.38 114 ASP A C 1
ATOM 898 O O . ASP A 1 114 ? 14.068 -33.232 31.073 1.00 67.38 114 ASP A O 1
ATOM 902 N N . ALA A 1 115 ? 15.423 -31.494 30.660 1.00 61.00 115 ALA A N 1
ATOM 903 C CA . ALA A 1 115 ? 16.590 -32.036 31.319 1.00 61.00 115 ALA A CA 1
ATOM 904 C C . ALA A 1 115 ? 16.281 -31.978 32.813 1.00 61.00 115 ALA A C 1
ATOM 906 O O . ALA A 1 115 ? 16.338 -30.905 33.409 1.00 61.00 115 ALA A O 1
ATOM 907 N N . ASP A 1 116 ? 15.836 -33.123 33.327 1.00 65.38 116 ASP A N 1
ATOM 908 C CA . ASP A 1 116 ? 15.866 -33.567 34.712 1.00 65.38 116 ASP A CA 1
ATOM 909 C C . ASP A 1 116 ? 15.868 -32.420 35.729 1.00 65.38 116 ASP A C 1
ATOM 911 O O . ASP A 1 116 ? 16.914 -31.965 36.199 1.00 65.38 116 ASP A O 1
ATOM 915 N N . LEU A 1 117 ? 14.668 -31.955 36.089 1.00 57.22 117 LEU A N 1
ATOM 916 C CA . LEU A 1 117 ? 14.509 -31.290 37.376 1.00 57.22 117 LEU A CA 1
ATOM 917 C C . LEU A 1 117 ? 14.663 -32.364 38.473 1.00 57.22 117 LEU A C 1
ATOM 919 O O . LEU A 1 117 ? 14.023 -33.412 38.350 1.00 57.22 117 LEU A O 1
ATOM 923 N N . PRO A 1 118 ? 15.520 -32.135 39.487 1.00 58.94 118 PRO A N 1
ATOM 924 C CA . PRO A 1 118 ? 15.797 -33.097 40.555 1.00 58.94 118 PRO A CA 1
ATOM 925 C C . PRO A 1 118 ? 14.574 -33.417 41.421 1.00 58.94 118 PRO A C 1
ATOM 927 O O . PRO A 1 118 ? 13.683 -32.544 41.554 1.00 58.94 118 PRO A O 1
#

Radius of gyration: 39.45 Å; chains: 1; bounding box: 66×51×132 Å

Secondary structure (DSSP, 8-state):
------------------SS--------PPPPTT------S-S--HHHHHHHHHHHHHHHHHHHHHHHHHH-----SSHHHHHHHHHHHHHHHHHHTTTTSPPPP-------------